Protein AF-A0AAE2W1V8-F1 (afdb_monomer_lite)

Organism: NCBI:txid1342299

Radius of gyration: 15.79 Å; chains: 1; bounding box: 47×41×28 Å

pLDDT: mean 76.23, std 15.79, range [40.38, 94.94]

Sequence (133 aa):
MYFEDDDDLIAALDGSRTATHPHELDRIADGRCDYDATFALINRYQASSAHAQIGFKAGQWFETTEEIYWYFLECLPPLHQTSIGFVMMECTMGDLYEAFFEIDGRFYCAVVTWPGPASFEASTAALVQEVRS

InterPro domains:
  IPR009862 Protein of unknown function DUF1419 [PF07215] (25-103)

Foldseek 3Di:
DDDPDPVVVVVVLVVVVPPPDQPAADEQDPDEAEDVRVCLQLDCPNCNHSCVVPNDDFRYKYWYDPVVQVVQVVPDPFPDDDPFKTWHPDASDDQWTWIWGQAPNTIMIGIFRPSDDVRVVSNVVVVNVVVVD

Secondary structure (DSSP, 8-state):
----SHHHHHHHHHHTT---SPPPPEEEEEEEE-HHHHHHHH-TT-TTSHHHHH---TTEEEEE-HHHHHHHHHHS--SEE-SSEEEEEEEEETTEEEEEEEETTEEEEEEEE-SSHHHHHHHHHHHHHHHT-

Structure (mmCIF, N/CA/C/O backbone):
data_AF-A0AAE2W1V8-F1
#
_entry.id   AF-A0AAE2W1V8-F1
#
loop_
_atom_site.group_PDB
_atom_site.id
_atom_site.type_symbol
_atom_site.label_atom_id
_atom_site.label_alt_id
_atom_site.label_comp_id
_atom_site.label_asym_id
_atom_site.label_entity_id
_atom_site.label_seq_id
_atom_site.pdbx_PDB_ins_code
_atom_site.Cartn_x
_atom_site.Cartn_y
_atom_site.Cartn_z
_atom_site.occupancy
_atom_site.B_iso_or_equiv
_atom_site.auth_seq_id
_atom_site.auth_comp_id
_atom_site.auth_asym_id
_atom_site.auth_atom_id
_atom_site.pdbx_PDB_model_num
ATOM 1 N N . MET A 1 1 ? 29.871 16.617 -13.684 1.00 47.56 1 MET A N 1
ATOM 2 C CA . MET A 1 1 ? 29.021 17.681 -13.125 1.00 47.56 1 MET A CA 1
ATOM 3 C C . MET A 1 1 ? 29.332 17.704 -11.643 1.00 47.56 1 MET A C 1
ATOM 5 O O . MET A 1 1 ? 29.080 16.703 -10.989 1.00 47.56 1 MET A O 1
ATOM 9 N N . TYR A 1 2 ? 30.056 18.724 -11.185 1.00 41.91 2 TYR A N 1
ATOM 10 C CA . TYR A 1 2 ? 30.352 18.931 -9.767 1.00 41.91 2 TYR A CA 1
ATOM 11 C C . TYR A 1 2 ? 29.272 19.879 -9.244 1.00 41.91 2 TYR A C 1
ATOM 13 O O . TYR A 1 2 ? 29.065 20.924 -9.853 1.00 41.91 2 TYR A O 1
ATOM 21 N N . PHE A 1 3 ? 28.537 19.458 -8.216 1.00 44.34 3 PHE A N 1
ATOM 22 C CA . PHE A 1 3 ? 27.567 20.301 -7.519 1.00 44.34 3 PHE A CA 1
ATOM 23 C C . PHE A 1 3 ? 28.356 21.118 -6.498 1.00 44.34 3 PHE A C 1
ATOM 25 O O . PHE A 1 3 ? 29.062 20.525 -5.681 1.00 44.34 3 PHE A O 1
ATOM 32 N N . GLU A 1 4 ? 28.345 22.443 -6.637 1.00 52.31 4 GLU A N 1
ATOM 33 C CA . GLU A 1 4 ? 29.245 23.326 -5.886 1.00 52.31 4 GLU A CA 1
ATOM 34 C C . GLU A 1 4 ? 28.660 23.818 -4.558 1.00 52.31 4 GLU A C 1
ATOM 36 O O . GLU A 1 4 ? 29.443 24.271 -3.737 1.00 52.31 4 GLU A O 1
ATOM 41 N N . ASP A 1 5 ? 27.365 23.630 -4.282 1.00 56.25 5 ASP A N 1
ATOM 42 C CA . ASP A 1 5 ? 26.769 23.911 -2.970 1.00 56.25 5 ASP A CA 1
ATOM 43 C C . ASP A 1 5 ? 25.533 23.031 -2.695 1.00 56.25 5 ASP A C 1
ATOM 45 O O . ASP A 1 5 ? 24.832 22.603 -3.618 1.00 56.25 5 ASP A O 1
ATOM 49 N N . ASP A 1 6 ? 25.255 22.769 -1.411 1.00 55.06 6 ASP A N 1
ATOM 50 C CA . ASP A 1 6 ? 24.113 21.959 -0.942 1.00 55.06 6 ASP A CA 1
ATOM 51 C C . ASP A 1 6 ? 22.760 22.492 -1.460 1.00 55.06 6 ASP A C 1
ATOM 53 O O . ASP A 1 6 ? 21.818 21.723 -1.673 1.00 55.06 6 ASP A O 1
ATOM 57 N N . ASP A 1 7 ? 22.682 23.793 -1.747 1.00 54.62 7 ASP A N 1
ATOM 58 C CA . ASP A 1 7 ? 21.500 24.457 -2.298 1.00 54.62 7 ASP A CA 1
ATOM 59 C C . ASP A 1 7 ? 21.203 24.049 -3.753 1.00 54.62 7 ASP A C 1
ATOM 61 O O . ASP A 1 7 ? 20.035 23.945 -4.129 1.00 54.62 7 ASP A O 1
ATOM 65 N N . ASP A 1 8 ? 22.222 23.727 -4.560 1.00 52.28 8 ASP A N 1
ATOM 66 C CA . ASP A 1 8 ? 22.030 23.232 -5.933 1.00 52.28 8 ASP A CA 1
ATOM 67 C C . ASP A 1 8 ? 21.509 21.788 -5.940 1.00 52.28 8 ASP A C 1
ATOM 69 O O . ASP A 1 8 ? 20.736 21.397 -6.821 1.00 52.28 8 ASP A O 1
ATOM 73 N N . LEU A 1 9 ? 21.894 20.993 -4.935 1.00 51.34 9 LEU A N 1
ATOM 74 C CA . LEU A 1 9 ? 21.366 19.645 -4.734 1.00 51.34 9 LEU A CA 1
ATOM 75 C C . LEU A 1 9 ? 19.896 19.703 -4.293 1.00 51.34 9 LEU A C 1
ATOM 77 O O . LEU A 1 9 ? 19.064 18.958 -4.813 1.00 51.34 9 LEU A O 1
ATOM 81 N N . ILE A 1 10 ? 19.563 20.626 -3.384 1.00 54.16 10 ILE A N 1
ATOM 82 C CA . ILE A 1 10 ? 18.189 20.871 -2.927 1.00 54.16 10 ILE A CA 1
ATOM 83 C C . ILE A 1 10 ? 17.328 21.406 -4.075 1.00 54.16 10 ILE A C 1
ATOM 85 O O . ILE A 1 10 ? 16.213 20.927 -4.257 1.00 54.16 10 ILE A O 1
ATOM 89 N N . ALA A 1 11 ? 17.841 22.317 -4.903 1.00 48.84 11 ALA A N 1
ATOM 90 C CA . ALA A 1 11 ? 17.128 22.832 -6.071 1.00 48.84 11 ALA A CA 1
ATOM 91 C C . ALA A 1 11 ? 16.899 21.754 -7.147 1.00 48.84 11 ALA A C 1
ATOM 93 O O . ALA A 1 11 ? 15.829 21.706 -7.760 1.00 48.84 11 ALA A O 1
ATOM 94 N N . ALA A 1 12 ? 17.864 20.851 -7.358 1.00 50.81 12 ALA A N 1
ATOM 95 C CA . ALA A 1 12 ? 17.703 19.709 -8.259 1.00 50.81 12 ALA A CA 1
ATOM 96 C C . ALA A 1 12 ? 16.672 18.691 -7.731 1.00 50.81 12 ALA A C 1
ATOM 98 O O . ALA A 1 12 ? 15.902 18.132 -8.514 1.00 50.81 12 ALA A O 1
ATOM 99 N N . LEU A 1 13 ? 16.613 18.491 -6.409 1.00 47.03 13 LEU A N 1
ATOM 100 C CA . LEU A 1 13 ? 15.594 17.671 -5.747 1.00 47.03 13 LEU A CA 1
ATOM 101 C C . LEU A 1 13 ? 14.210 18.348 -5.776 1.00 47.03 13 LEU A C 1
ATOM 103 O O . LEU A 1 13 ? 13.206 17.670 -6.004 1.00 47.03 13 LEU A O 1
ATOM 107 N N . ASP A 1 14 ? 14.147 19.676 -5.653 1.00 47.59 14 ASP A N 1
ATOM 108 C CA . ASP A 1 14 ? 12.916 20.475 -5.721 1.00 47.59 14 ASP A CA 1
ATOM 109 C C . ASP A 1 14 ? 12.323 20.554 -7.126 1.00 47.59 14 ASP A C 1
ATOM 111 O O . ASP A 1 14 ? 11.104 20.503 -7.282 1.00 47.59 14 ASP A O 1
ATOM 115 N N . GLY A 1 15 ?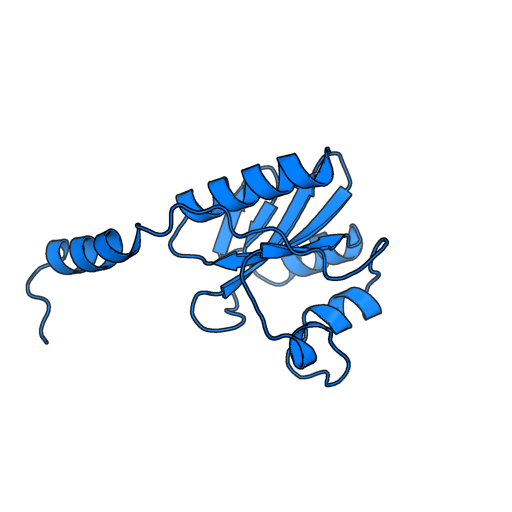 13.159 20.597 -8.165 1.00 40.38 15 GLY A N 1
ATOM 116 C CA . GLY A 1 15 ? 12.704 20.543 -9.556 1.00 40.38 15 GLY A CA 1
ATOM 117 C C . GLY A 1 15 ? 11.943 19.254 -9.897 1.00 40.38 15 GLY A C 1
ATOM 118 O O . GLY A 1 15 ? 11.079 19.266 -10.774 1.00 40.38 15 GLY A O 1
ATOM 119 N N . SER A 1 16 ? 12.195 18.163 -9.162 1.00 45.16 16 SER A N 1
ATOM 120 C CA . SER A 1 16 ? 11.461 16.896 -9.300 1.00 45.16 16 SER A CA 1
ATOM 121 C C . SER A 1 16 ? 10.094 16.884 -8.596 1.00 45.16 16 SER A C 1
ATOM 123 O O . SER A 1 16 ? 9.288 15.988 -8.838 1.00 45.16 16 SER A O 1
ATOM 125 N N . ARG A 1 17 ? 9.775 17.897 -7.768 1.00 43.44 17 ARG A N 1
ATOM 126 C CA . ARG A 1 17 ? 8.531 17.973 -6.969 1.00 43.44 17 ARG A CA 1
ATOM 127 C C . ARG A 1 17 ? 7.270 18.312 -7.772 1.00 43.44 17 ARG A C 1
ATOM 129 O O . ARG A 1 17 ? 6.199 18.469 -7.192 1.00 43.44 17 ARG A O 1
ATOM 136 N N . THR A 1 18 ? 7.354 18.409 -9.097 1.00 41.78 18 THR A N 1
ATOM 137 C CA . THR A 1 18 ? 6.194 18.679 -9.960 1.00 41.78 18 THR A CA 1
ATOM 138 C C . THR A 1 18 ? 5.674 17.410 -10.627 1.00 41.78 18 THR A C 1
ATOM 140 O O . THR A 1 18 ? 5.695 17.253 -11.841 1.00 41.78 18 THR A O 1
ATOM 143 N N . ALA A 1 19 ? 5.129 16.513 -9.809 1.00 41.91 19 ALA A N 1
ATOM 144 C CA . ALA A 1 19 ? 4.163 15.518 -10.263 1.00 41.91 19 ALA A CA 1
ATOM 145 C C . ALA A 1 19 ? 2.939 15.548 -9.335 1.00 41.91 19 ALA A C 1
ATOM 147 O O . ALA A 1 19 ? 2.599 14.581 -8.667 1.00 41.91 19 ALA A O 1
ATOM 148 N N . THR A 1 20 ? 2.273 16.704 -9.262 1.00 41.22 20 THR A N 1
ATOM 149 C CA . THR A 1 20 ? 0.947 16.848 -8.643 1.00 41.22 20 THR A CA 1
ATOM 150 C C . THR A 1 20 ? -0.129 16.311 -9.580 1.00 41.22 20 THR A C 1
ATOM 152 O O . THR A 1 20 ? -0.923 17.064 -10.139 1.00 41.22 20 THR A O 1
ATOM 155 N N . HIS A 1 21 ? -0.157 14.997 -9.747 1.00 43.12 21 HIS A N 1
ATOM 156 C CA . HIS A 1 21 ? -1.368 14.281 -10.112 1.00 43.12 21 HIS A CA 1
ATOM 157 C C . HIS A 1 21 ? -1.496 13.124 -9.121 1.00 43.12 21 HIS A C 1
ATOM 159 O O . HIS A 1 21 ? -0.530 12.375 -8.978 1.00 43.12 21 HIS A O 1
ATOM 165 N N . PRO A 1 22 ? -2.632 12.968 -8.413 1.00 48.81 22 PRO A N 1
ATOM 166 C CA . PRO A 1 22 ? -2.908 11.697 -7.763 1.00 48.81 22 PRO A CA 1
ATOM 167 C C . PRO A 1 22 ? -2.806 10.645 -8.864 1.00 48.81 22 PRO A C 1
ATOM 169 O O . PRO A 1 22 ? -3.485 10.770 -9.887 1.00 48.81 22 PRO A O 1
ATOM 172 N N . HIS A 1 23 ? -1.897 9.684 -8.713 1.00 56.94 23 HIS A N 1
ATOM 173 C CA . HIS A 1 23 ? -1.873 8.544 -9.616 1.00 56.94 23 HIS A CA 1
ATOM 174 C C . HIS A 1 23 ? -3.275 7.928 -9.589 1.00 56.94 23 HIS A C 1
ATOM 176 O O . HIS A 1 23 ? -3.832 7.728 -8.509 1.00 56.94 23 HIS A O 1
ATOM 182 N N . GLU A 1 24 ? -3.867 7.721 -10.768 1.00 78.69 24 GLU A N 1
ATOM 183 C CA . GLU A 1 24 ? -5.121 6.981 -10.886 1.00 78.69 24 GLU A CA 1
ATOM 184 C C . GLU A 1 24 ? -4.934 5.650 -10.155 1.00 78.69 24 GLU A C 1
ATOM 186 O O . GLU A 1 24 ? -3.981 4.917 -10.434 1.00 78.69 24 GLU A O 1
ATOM 191 N N . LEU A 1 25 ? -5.765 5.407 -9.141 1.00 85.69 25 LEU A N 1
ATOM 192 C CA . LEU A 1 25 ? -5.653 4.204 -8.333 1.00 85.69 25 LEU A CA 1
ATOM 193 C C . LEU A 1 25 ? -6.157 3.021 -9.152 1.00 85.69 25 LEU A C 1
ATOM 195 O O . LEU A 1 25 ? -7.271 3.036 -9.669 1.00 85.69 25 LEU A O 1
ATOM 199 N N . ASP A 1 26 ? -5.323 1.995 -9.252 1.00 87.81 26 ASP A N 1
ATOM 200 C CA . ASP A 1 26 ? -5.577 0.800 -10.045 1.00 87.81 26 ASP A CA 1
ATOM 201 C C . ASP A 1 26 ? -5.667 -0.399 -9.103 1.00 87.81 26 ASP A C 1
ATOM 203 O O . ASP A 1 26 ? -4.669 -0.852 -8.534 1.00 87.81 26 ASP A O 1
ATOM 207 N N . ARG A 1 27 ? -6.884 -0.895 -8.874 1.00 89.44 27 ARG A N 1
ATOM 208 C CA . ARG A 1 27 ? -7.078 -2.075 -8.035 1.00 89.44 27 ARG A CA 1
ATOM 209 C C . ARG A 1 27 ? -6.665 -3.319 -8.816 1.00 89.44 27 ARG A C 1
ATOM 211 O O . ARG A 1 27 ? -7.327 -3.695 -9.778 1.00 89.44 27 ARG A O 1
ATOM 218 N N . ILE A 1 28 ? -5.631 -4.013 -8.347 1.00 87.75 28 ILE A N 1
ATOM 219 C CA . ILE A 1 28 ? -5.046 -5.153 -9.076 1.00 87.75 28 ILE A CA 1
ATOM 220 C C . ILE A 1 28 ? -5.544 -6.529 -8.609 1.00 87.75 28 ILE A C 1
ATOM 222 O O . ILE A 1 28 ? -5.239 -7.536 -9.247 1.00 87.75 28 ILE A O 1
ATOM 226 N N . ALA A 1 29 ? -6.292 -6.593 -7.501 1.00 88.31 29 ALA A N 1
ATOM 227 C CA . ALA A 1 29 ? -6.874 -7.833 -6.988 1.00 88.31 29 ALA A CA 1
ATOM 228 C C . ALA A 1 29 ? -8.211 -7.605 -6.265 1.00 88.31 29 ALA A C 1
ATOM 230 O O . ALA A 1 29 ? -8.357 -6.686 -5.449 1.00 88.31 29 ALA A O 1
ATOM 231 N N . ASP A 1 30 ? -9.180 -8.479 -6.542 1.00 88.81 30 ASP A N 1
ATOM 232 C CA . ASP A 1 30 ? -10.482 -8.510 -5.875 1.00 88.81 30 ASP A CA 1
ATOM 233 C C . ASP A 1 30 ? -10.444 -9.315 -4.570 1.00 88.81 30 ASP A C 1
ATOM 235 O O . ASP A 1 30 ? -9.721 -10.301 -4.435 1.00 88.81 30 ASP A O 1
ATOM 239 N N . GLY A 1 31 ? -11.286 -8.921 -3.613 1.00 90.81 31 GLY A N 1
ATOM 240 C CA . GLY A 1 31 ? -11.340 -9.541 -2.288 1.00 90.81 31 GLY A CA 1
ATOM 241 C C . GLY A 1 31 ? -10.145 -9.186 -1.398 1.00 90.81 31 GLY A C 1
ATOM 242 O O . GLY A 1 31 ? -9.428 -8.220 -1.661 1.00 90.81 31 GLY A O 1
ATOM 243 N N . ARG A 1 32 ? -9.981 -9.959 -0.317 1.00 93.44 32 ARG A N 1
ATOM 244 C CA . ARG A 1 32 ? -8.880 -9.837 0.647 1.00 93.44 32 ARG A CA 1
ATOM 245 C C . ARG A 1 32 ? -7.823 -10.896 0.344 1.00 93.44 32 ARG A C 1
ATOM 247 O O . ARG A 1 32 ? -8.135 -12.084 0.389 1.00 93.44 32 ARG A O 1
ATOM 254 N N . CYS A 1 33 ? -6.600 -10.462 0.060 1.00 91.50 33 CYS A N 1
ATOM 255 C CA . CYS A 1 33 ? -5.475 -11.341 -0.245 1.00 91.50 33 CYS A CA 1
ATOM 256 C C . CYS A 1 33 ? -4.877 -11.910 1.044 1.00 91.50 33 CYS A C 1
ATOM 258 O O . CYS A 1 33 ? -4.523 -11.154 1.944 1.00 91.50 33 CYS A O 1
ATOM 260 N N . ASP A 1 34 ? -4.758 -13.234 1.122 1.00 91.12 34 ASP A N 1
ATOM 261 C CA . ASP A 1 34 ? -4.068 -13.938 2.206 1.00 91.12 34 ASP A CA 1
ATOM 262 C C . ASP A 1 34 ? -2.539 -13.899 2.029 1.00 91.12 34 ASP A C 1
ATOM 264 O O . ASP A 1 34 ? -2.015 -13.137 1.213 1.00 91.12 34 ASP A O 1
ATOM 268 N N . TYR A 1 35 ? -1.809 -14.695 2.813 1.00 90.00 35 TYR A N 1
ATOM 269 C CA . TYR A 1 35 ? -0.348 -14.738 2.767 1.00 90.00 35 TYR A CA 1
ATOM 270 C C . TYR A 1 35 ? 0.178 -15.090 1.371 1.00 90.00 35 TYR A C 1
ATOM 272 O O . TYR A 1 35 ? 0.946 -14.323 0.788 1.00 90.00 35 TYR A O 1
ATOM 280 N N . ASP A 1 36 ? -0.273 -16.212 0.809 1.00 88.56 36 ASP A N 1
ATOM 281 C CA . ASP A 1 36 ? 0.211 -16.699 -0.482 1.00 88.56 36 ASP A CA 1
ATOM 282 C C . ASP A 1 36 ? -0.173 -15.738 -1.612 1.00 88.56 36 ASP A C 1
ATOM 284 O O . ASP A 1 36 ? 0.658 -15.442 -2.472 1.00 88.56 36 ASP A O 1
ATOM 288 N N . ALA A 1 37 ? -1.396 -15.197 -1.593 1.00 87.38 37 ALA A N 1
ATOM 289 C CA . ALA A 1 37 ? -1.844 -14.216 -2.577 1.00 87.38 37 ALA A CA 1
ATOM 290 C C . ALA A 1 37 ? -1.072 -12.893 -2.470 1.00 87.38 37 ALA A C 1
ATOM 292 O O . ALA A 1 37 ? -0.664 -12.341 -3.491 1.00 87.38 37 ALA A O 1
ATOM 293 N N . THR A 1 38 ? -0.822 -12.400 -1.253 1.00 88.50 38 THR A N 1
ATOM 294 C CA . THR A 1 38 ? -0.049 -11.170 -1.034 1.00 88.50 38 THR A CA 1
ATOM 295 C C . THR A 1 38 ? 1.374 -11.346 -1.552 1.00 88.50 38 THR A C 1
ATOM 297 O O . THR A 1 38 ? 1.806 -10.556 -2.388 1.00 88.50 38 THR A O 1
ATOM 300 N N . PHE A 1 39 ? 2.079 -12.408 -1.141 1.00 85.94 39 PHE A N 1
ATOM 301 C CA . PHE A 1 39 ? 3.433 -12.696 -1.626 1.00 85.94 39 PHE A CA 1
ATOM 302 C C . PHE A 1 39 ? 3.471 -12.913 -3.138 1.00 85.94 39 PHE A C 1
ATOM 304 O O . PHE A 1 39 ? 4.410 -12.465 -3.796 1.00 85.94 39 PHE A O 1
ATOM 311 N N . ALA A 1 40 ? 2.441 -13.546 -3.701 1.00 83.56 40 ALA A N 1
ATOM 312 C CA . ALA A 1 40 ? 2.312 -13.679 -5.139 1.00 83.56 40 ALA A CA 1
ATOM 313 C C . ALA A 1 40 ? 2.144 -12.333 -5.838 1.00 83.56 40 ALA A C 1
ATOM 315 O O . ALA A 1 40 ? 2.600 -12.233 -6.961 1.00 83.56 40 ALA A O 1
ATOM 316 N N . LEU A 1 41 ? 1.531 -11.313 -5.236 1.00 82.62 41 LEU A N 1
ATOM 317 C CA . LEU A 1 41 ? 1.381 -9.992 -5.853 1.00 82.62 41 LEU A CA 1
ATOM 318 C C . LEU A 1 41 ? 2.667 -9.160 -5.748 1.00 82.62 41 LEU A C 1
ATOM 320 O O . LEU A 1 41 ? 3.111 -8.613 -6.753 1.00 82.62 41 LEU A O 1
ATOM 324 N N . ILE A 1 42 ? 3.301 -9.115 -4.577 1.00 81.00 42 ILE A N 1
ATOM 325 C CA . ILE A 1 42 ? 4.474 -8.260 -4.308 1.00 81.00 42 ILE A CA 1
ATOM 326 C C . ILE A 1 42 ? 5.794 -8.812 -4.874 1.00 81.00 42 ILE A C 1
ATOM 328 O O . ILE A 1 42 ? 6.715 -8.067 -5.210 1.00 81.00 42 ILE A O 1
ATOM 332 N N . ASN A 1 43 ? 5.921 -10.134 -5.048 1.00 76.69 43 ASN A N 1
ATOM 333 C CA . ASN A 1 43 ? 7.175 -10.724 -5.515 1.00 76.69 43 ASN A CA 1
ATOM 334 C C . ASN A 1 43 ? 7.399 -10.532 -7.024 1.00 76.69 43 ASN A C 1
ATOM 336 O O . ASN A 1 43 ? 6.744 -11.139 -7.875 1.00 76.69 43 ASN A O 1
ATOM 340 N N . ARG A 1 44 ? 8.463 -9.793 -7.361 1.00 63.78 44 ARG A N 1
ATOM 341 C CA . ARG A 1 44 ? 8.899 -9.509 -8.743 1.00 63.78 44 ARG A CA 1
ATOM 342 C C . ARG A 1 44 ? 9.363 -10.722 -9.563 1.00 63.78 44 ARG A C 1
ATOM 344 O O . ARG A 1 44 ? 9.448 -10.637 -10.783 1.00 63.78 44 ARG A O 1
ATOM 351 N N . TYR A 1 45 ? 9.718 -11.831 -8.911 1.00 62.00 45 TYR A N 1
ATOM 352 C CA . TYR A 1 45 ? 10.274 -13.023 -9.574 1.00 62.00 45 TYR A CA 1
ATOM 353 C C . TYR A 1 45 ? 9.271 -14.158 -9.755 1.00 62.00 45 TYR A C 1
ATOM 355 O O . TYR A 1 45 ? 9.602 -15.186 -10.351 1.00 62.00 45 TYR A O 1
ATOM 363 N N . GLN A 1 46 ? 8.046 -13.990 -9.264 1.00 62.06 46 GLN A N 1
ATOM 364 C CA . GLN A 1 46 ? 6.993 -14.956 -9.510 1.00 62.06 46 GLN A CA 1
ATOM 365 C C . GLN A 1 46 ? 6.362 -14.632 -10.862 1.00 62.06 46 GLN A C 1
ATOM 367 O O . GLN A 1 46 ? 5.640 -13.656 -10.997 1.00 62.06 46 GLN A O 1
ATOM 372 N N . ALA A 1 47 ? 6.624 -15.456 -11.880 1.00 60.12 47 ALA A N 1
ATOM 373 C CA . ALA A 1 47 ? 6.083 -15.251 -13.231 1.00 60.12 47 ALA A CA 1
ATOM 374 C C . ALA A 1 47 ? 4.538 -15.208 -13.280 1.00 60.12 47 ALA A C 1
ATOM 376 O O . ALA A 1 47 ? 3.955 -14.748 -14.258 1.00 60.12 47 ALA A O 1
ATOM 377 N N . SER A 1 48 ? 3.882 -15.707 -12.230 1.00 61.75 48 SER A N 1
ATOM 378 C CA . SER A 1 48 ? 2.433 -15.687 -12.044 1.00 61.75 48 SER A CA 1
ATOM 379 C C . SER A 1 48 ? 1.906 -14.441 -11.320 1.00 61.75 48 SER A C 1
ATOM 381 O O . SER A 1 48 ? 0.698 -14.365 -11.115 1.00 61.75 48 SER A O 1
ATOM 383 N N . SER A 1 49 ? 2.760 -13.501 -10.896 1.00 66.25 49 SER A N 1
ATOM 384 C CA . SER A 1 49 ? 2.310 -12.286 -10.212 1.00 66.25 49 SER A CA 1
ATOM 385 C C . SER A 1 49 ? 1.642 -11.318 -11.180 1.00 66.25 49 SER A C 1
ATOM 387 O O . SER A 1 49 ? 2.065 -11.188 -12.333 1.00 66.25 49 SER A O 1
ATOM 389 N N . ALA A 1 50 ? 0.619 -10.596 -10.711 1.00 64.44 50 ALA A N 1
ATOM 390 C CA . ALA A 1 50 ? 0.025 -9.509 -11.487 1.00 64.44 50 ALA A CA 1
ATOM 391 C C . ALA A 1 50 ? 1.113 -8.501 -11.900 1.00 64.44 50 ALA A C 1
ATOM 393 O O . ALA A 1 50 ? 1.212 -8.148 -13.073 1.00 64.44 50 ALA A O 1
ATOM 394 N N . HIS A 1 51 ? 2.016 -8.151 -10.976 1.00 68.56 51 HIS A N 1
ATOM 395 C CA . HIS A 1 51 ? 3.142 -7.251 -11.225 1.00 68.56 51 HIS A CA 1
ATOM 396 C C . HIS A 1 51 ? 4.157 -7.767 -12.260 1.00 68.56 51 HIS A C 1
ATOM 398 O O . HIS A 1 51 ? 4.709 -6.959 -13.005 1.00 68.56 51 HIS A O 1
ATOM 404 N N . ALA A 1 52 ? 4.377 -9.081 -12.389 1.00 66.25 52 ALA A N 1
ATOM 405 C CA . ALA A 1 52 ? 5.224 -9.635 -13.449 1.00 66.25 52 ALA A CA 1
ATOM 406 C C . ALA A 1 52 ? 4.608 -9.458 -14.847 1.00 66.25 52 ALA A C 1
ATOM 408 O O . ALA A 1 52 ? 5.343 -9.372 -15.830 1.00 66.25 52 ALA A O 1
ATOM 409 N N . GLN A 1 53 ? 3.275 -9.390 -14.950 1.00 67.88 53 GLN A N 1
ATOM 410 C CA . GLN A 1 53 ? 2.563 -9.231 -16.223 1.00 67.88 53 GLN A CA 1
ATOM 411 C C . GLN A 1 53 ? 2.339 -7.763 -16.605 1.00 67.88 53 GLN A C 1
ATOM 413 O O . GLN A 1 53 ? 2.471 -7.412 -17.778 1.00 67.88 53 GLN A O 1
ATOM 418 N N . ILE A 1 54 ? 1.998 -6.910 -15.635 1.00 69.12 54 ILE A N 1
ATOM 419 C CA . ILE A 1 54 ? 1.586 -5.513 -15.878 1.00 69.12 54 ILE A CA 1
ATOM 420 C C . ILE A 1 54 ? 2.683 -4.481 -15.560 1.00 69.12 54 ILE A C 1
ATOM 422 O O . ILE A 1 54 ? 2.568 -3.319 -15.967 1.00 69.12 54 ILE A O 1
ATOM 426 N N . GLY A 1 55 ? 3.753 -4.908 -14.880 1.00 71.56 55 GLY A N 1
ATOM 427 C CA . GLY A 1 55 ? 4.803 -4.050 -14.334 1.00 71.56 55 GLY A CA 1
ATOM 428 C C . GLY A 1 55 ? 4.359 -3.296 -13.076 1.00 71.56 55 GLY A C 1
ATOM 429 O O . GLY A 1 55 ? 3.170 -3.055 -12.877 1.00 71.56 55 GLY A O 1
ATOM 430 N N . PHE A 1 56 ? 5.326 -2.898 -12.245 1.00 74.06 56 PHE A N 1
ATOM 431 C CA . PHE A 1 56 ? 5.074 -2.021 -11.099 1.00 74.06 56 PHE A CA 1
ATOM 432 C C . PHE A 1 56 ? 4.785 -0.598 -11.572 1.00 74.06 56 PHE A C 1
ATOM 434 O O . PHE A 1 56 ? 5.579 -0.007 -12.311 1.00 74.06 56 PHE A O 1
ATOM 441 N N . LYS A 1 57 ? 3.655 -0.046 -11.133 1.00 77.00 57 LYS A N 1
ATOM 442 C CA . LYS A 1 57 ? 3.252 1.339 -11.386 1.00 77.00 57 LYS A CA 1
ATOM 443 C C . LYS A 1 57 ? 2.683 1.946 -10.114 1.00 77.00 57 LYS A C 1
ATOM 445 O O . LYS A 1 57 ? 1.943 1.294 -9.383 1.00 77.00 57 LYS A O 1
ATOM 450 N N . ALA A 1 58 ? 3.006 3.212 -9.876 1.00 79.00 58 ALA A N 1
ATOM 451 C CA . ALA A 1 58 ? 2.418 3.958 -8.775 1.00 79.00 58 ALA A CA 1
ATOM 452 C C . ALA A 1 58 ? 0.888 4.001 -8.902 1.00 79.00 58 ALA A C 1
ATOM 454 O O . ALA A 1 58 ? 0.363 4.202 -9.998 1.00 79.00 58 ALA A O 1
ATOM 455 N N . GLY A 1 59 ? 0.199 3.810 -7.778 1.00 82.12 59 GLY A N 1
ATOM 456 C CA . GLY A 1 59 ? -1.264 3.770 -7.709 1.00 82.12 59 GLY A CA 1
ATOM 457 C C . GLY A 1 59 ? -1.869 2.363 -7.733 1.00 82.12 59 GLY A C 1
ATOM 458 O O . GLY A 1 59 ? -3.058 2.220 -7.456 1.00 82.12 59 GLY A O 1
ATOM 459 N N . GLN A 1 60 ? -1.078 1.319 -7.993 1.00 86.88 60 GLN A N 1
ATOM 460 C CA . GLN A 1 60 ? -1.549 -0.064 -7.887 1.00 86.88 60 GLN A CA 1
ATOM 461 C C . GLN A 1 60 ? -1.797 -0.455 -6.429 1.00 86.88 60 GLN A C 1
ATOM 463 O O . GLN A 1 60 ? -0.925 -0.228 -5.586 1.00 86.88 60 GLN A O 1
ATOM 468 N N . TRP A 1 61 ? -2.956 -1.051 -6.129 1.00 90.62 61 TRP A N 1
ATOM 469 C CA . TRP A 1 61 ? -3.327 -1.414 -4.757 1.00 90.62 61 TRP A CA 1
ATOM 470 C C . TRP A 1 61 ? -4.195 -2.678 -4.637 1.00 90.62 61 TRP A C 1
ATOM 472 O O . TRP A 1 61 ? -4.878 -3.090 -5.579 1.00 90.62 61 TRP A O 1
ATOM 482 N N . PHE A 1 62 ? -4.180 -3.287 -3.445 1.00 92.38 62 PHE A N 1
ATOM 483 C CA . PHE A 1 62 ? -5.058 -4.398 -3.054 1.00 92.38 62 PHE A CA 1
ATOM 484 C C . PHE A 1 62 ? -5.285 -4.455 -1.527 1.00 92.38 62 PHE A C 1
ATOM 486 O O . PHE A 1 62 ? -4.514 -3.892 -0.748 1.00 92.38 62 PHE A O 1
ATOM 493 N N . GLU A 1 63 ? -6.353 -5.132 -1.086 1.00 94.94 63 GLU A N 1
ATOM 494 C CA . GLU A 1 63 ? -6.611 -5.416 0.340 1.00 94.94 63 GLU A CA 1
ATOM 495 C C . GLU A 1 63 ? -5.859 -6.683 0.776 1.00 94.94 63 GLU A C 1
ATOM 497 O O . GLU A 1 63 ? -5.876 -7.693 0.069 1.00 94.94 63 GLU A O 1
ATOM 502 N N . THR A 1 64 ? -5.254 -6.653 1.964 1.00 94.56 64 THR A N 1
ATOM 503 C CA . THR A 1 64 ? -4.536 -7.783 2.578 1.00 94.56 64 THR A CA 1
ATOM 504 C C . THR A 1 64 ? -5.051 -8.067 3.998 1.00 94.56 64 THR A C 1
ATOM 506 O O . THR A 1 64 ? -6.072 -7.518 4.428 1.00 94.56 64 THR A O 1
ATOM 509 N N . THR A 1 65 ? -4.402 -8.976 4.721 1.00 94.75 65 THR A N 1
ATOM 510 C CA . THR A 1 65 ? -4.756 -9.340 6.095 1.00 94.75 65 THR A CA 1
ATOM 511 C C . THR A 1 65 ? -3.928 -8.589 7.139 1.00 94.75 65 THR A C 1
ATOM 513 O O . THR A 1 65 ? -2.873 -8.024 6.847 1.00 94.75 65 THR A O 1
ATOM 516 N N . GLU A 1 66 ? -4.415 -8.601 8.381 1.00 93.94 66 GLU A N 1
ATOM 517 C CA . GLU A 1 66 ? -3.709 -8.039 9.537 1.00 93.94 66 GLU A CA 1
ATOM 518 C C . GLU A 1 66 ? -2.349 -8.717 9.747 1.00 93.94 66 GLU A C 1
ATOM 520 O O . GLU A 1 66 ? -1.343 -8.060 10.004 1.00 93.94 66 GLU A O 1
ATOM 525 N N . GLU A 1 67 ? -2.302 -10.040 9.591 1.00 92.81 67 GLU A N 1
ATOM 526 C CA . GLU A 1 67 ? -1.091 -10.831 9.793 1.00 92.81 67 GLU A CA 1
ATOM 527 C C . GLU A 1 67 ? 0.033 -10.400 8.843 1.00 92.81 67 GLU A C 1
ATOM 529 O O . GLU A 1 67 ? 1.192 -10.342 9.249 1.00 92.81 67 GLU A O 1
ATOM 534 N N . ILE A 1 68 ? -0.301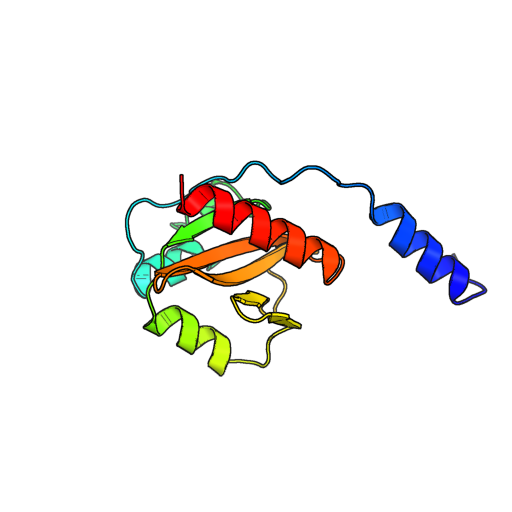 -10.052 7.597 1.00 91.62 68 ILE A N 1
ATOM 535 C CA . ILE A 1 68 ? 0.665 -9.548 6.615 1.00 91.62 68 ILE A CA 1
ATOM 536 C C . ILE A 1 68 ? 1.144 -8.137 6.958 1.00 91.62 68 ILE A C 1
ATOM 538 O O . ILE A 1 68 ? 2.339 -7.859 6.846 1.00 91.62 68 ILE A O 1
ATOM 542 N N . TYR A 1 69 ? 0.240 -7.258 7.398 1.00 90.81 69 TYR A N 1
ATOM 543 C CA . TYR A 1 69 ? 0.596 -5.902 7.815 1.00 90.81 69 TYR A CA 1
ATOM 544 C C . TYR A 1 69 ? 1.666 -5.926 8.917 1.00 90.81 69 TYR A C 1
ATOM 546 O O . TYR A 1 69 ? 2.718 -5.296 8.781 1.00 90.81 69 TYR A O 1
ATOM 554 N N . TRP A 1 70 ? 1.434 -6.709 9.976 1.00 90.31 70 TRP A N 1
ATOM 555 C CA . TRP A 1 70 ? 2.386 -6.838 11.080 1.00 90.31 70 TRP A CA 1
ATOM 556 C C . TRP A 1 70 ? 3.660 -7.569 10.672 1.00 90.31 70 TRP A C 1
ATOM 558 O O . TRP A 1 70 ? 4.742 -7.131 11.055 1.00 90.31 70 TRP A O 1
ATOM 568 N N . TYR A 1 71 ? 3.560 -8.611 9.839 1.00 89.69 71 TYR A N 1
ATOM 569 C CA . TYR A 1 71 ? 4.734 -9.307 9.312 1.00 89.69 71 TYR A CA 1
ATOM 570 C C . TYR A 1 71 ? 5.736 -8.324 8.689 1.00 89.69 71 TYR A C 1
ATOM 572 O O . TYR A 1 71 ? 6.922 -8.365 9.018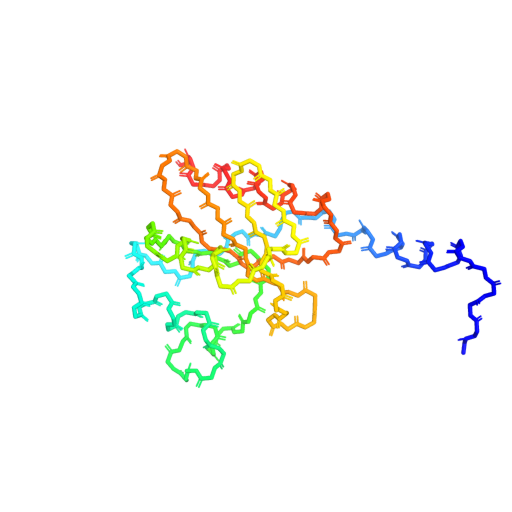 1.00 89.69 71 TYR A O 1
ATOM 580 N N . PHE A 1 72 ? 5.276 -7.406 7.831 1.00 86.94 72 PHE A N 1
ATOM 581 C CA . PHE A 1 72 ? 6.170 -6.450 7.173 1.00 86.94 72 PHE A CA 1
ATOM 582 C C . PHE A 1 72 ? 6.652 -5.329 8.090 1.00 86.94 72 PHE A C 1
ATOM 584 O O . PHE A 1 72 ? 7.820 -4.947 7.997 1.00 86.94 72 PHE A O 1
ATOM 591 N N . LEU A 1 73 ? 5.803 -4.843 8.998 1.00 85.31 73 LEU A N 1
ATOM 592 C CA . LEU A 1 73 ? 6.201 -3.821 9.966 1.00 85.31 73 LEU A CA 1
ATOM 593 C C . LEU A 1 73 ? 7.277 -4.331 10.940 1.00 85.31 73 LEU A C 1
ATOM 595 O O . LEU A 1 73 ? 8.138 -3.567 11.372 1.00 85.31 73 LEU A O 1
ATOM 599 N N . GLU A 1 74 ? 7.244 -5.622 11.277 1.00 86.50 74 GLU A N 1
ATOM 600 C CA . GLU A 1 74 ? 8.187 -6.248 12.208 1.00 86.50 74 GLU A CA 1
ATOM 601 C C . GLU A 1 74 ? 9.478 -6.750 11.540 1.00 86.50 74 GLU A C 1
ATOM 603 O O . GLU A 1 74 ? 10.476 -6.972 12.228 1.00 86.50 74 GLU A O 1
ATOM 608 N N . CYS A 1 75 ? 9.500 -6.913 10.211 1.00 81.12 75 CYS A N 1
ATOM 609 C CA . CYS A 1 75 ? 10.678 -7.413 9.494 1.00 81.12 75 CYS A CA 1
ATOM 610 C C . CYS A 1 75 ? 11.852 -6.421 9.506 1.00 81.12 75 CYS A C 1
ATOM 612 O O . CYS A 1 75 ? 12.997 -6.824 9.718 1.00 81.12 75 CYS A O 1
ATOM 614 N N . LEU A 1 76 ? 11.587 -5.136 9.256 1.00 71.81 76 LEU A N 1
ATOM 615 C CA . LEU A 1 76 ? 12.587 -4.066 9.212 1.00 71.81 76 LEU A CA 1
ATOM 616 C C . LEU A 1 76 ? 11.943 -2.729 9.616 1.00 71.81 76 LEU A C 1
ATOM 618 O O . LEU A 1 76 ? 10.764 -2.528 9.328 1.00 71.81 76 LEU A O 1
ATOM 622 N N . PRO A 1 77 ? 12.699 -1.785 10.219 1.00 76.94 77 PRO A N 1
ATOM 623 C CA . PRO A 1 77 ? 12.192 -0.437 10.468 1.00 76.94 77 PRO A CA 1
ATOM 624 C C . PRO A 1 77 ? 11.654 0.183 9.172 1.00 76.94 77 PRO A C 1
ATOM 626 O O . PRO A 1 77 ? 12.316 0.051 8.146 1.00 76.94 77 PRO A O 1
ATOM 629 N N . PRO A 1 78 ? 10.496 0.857 9.177 1.00 83.81 78 PRO A N 1
ATOM 630 C CA . PRO A 1 78 ? 9.976 1.485 7.971 1.00 83.81 78 PRO A CA 1
ATOM 631 C C . PRO A 1 78 ? 10.828 2.692 7.566 1.00 83.81 78 PRO A C 1
ATOM 633 O O . PRO A 1 78 ? 11.404 3.380 8.411 1.00 83.81 78 PRO A O 1
ATOM 636 N N . LEU A 1 79 ? 10.861 2.989 6.265 1.00 81.62 79 LEU A N 1
ATOM 637 C CA . LEU A 1 79 ? 11.508 4.193 5.734 1.00 81.62 79 LEU A CA 1
ATOM 638 C C . LEU A 1 79 ? 10.829 5.461 6.272 1.00 81.62 79 LEU A C 1
ATOM 640 O O . LEU A 1 79 ? 11.477 6.470 6.552 1.00 81.62 79 LEU A O 1
ATOM 644 N N . HIS A 1 80 ? 9.508 5.388 6.423 1.00 81.25 80 HIS A N 1
ATOM 645 C CA . HIS A 1 80 ? 8.675 6.403 7.044 1.00 81.25 80 HIS A CA 1
ATOM 646 C C . HIS A 1 80 ? 7.373 5.780 7.543 1.00 81.25 80 HIS A C 1
ATOM 648 O O . HIS A 1 80 ? 6.873 4.819 6.958 1.00 81.25 80 HIS A O 1
ATOM 654 N N . GLN A 1 81 ? 6.806 6.350 8.603 1.00 85.19 81 GLN A N 1
ATOM 655 C CA . GLN A 1 81 ? 5.574 5.876 9.215 1.00 85.19 81 GLN A CA 1
ATOM 656 C C . GLN A 1 81 ? 4.710 7.058 9.650 1.00 85.19 81 GLN A C 1
ATOM 658 O O . GLN A 1 81 ? 5.198 8.036 10.216 1.00 85.19 81 GLN A O 1
ATOM 663 N N . THR A 1 82 ? 3.413 6.928 9.404 1.00 83.19 82 THR A N 1
ATOM 664 C CA . THR A 1 82 ? 2.359 7.832 9.871 1.00 83.19 82 THR A CA 1
ATOM 665 C C . THR A 1 82 ? 1.465 7.102 10.877 1.00 83.19 82 THR A C 1
ATOM 667 O O . THR A 1 82 ? 1.709 5.947 11.225 1.00 83.19 82 THR A O 1
ATOM 670 N N . SER A 1 83 ? 0.394 7.750 11.341 1.00 80.69 83 SER A N 1
ATOM 671 C CA . SER A 1 83 ? -0.588 7.114 12.226 1.00 80.69 83 SER A CA 1
ATOM 672 C C . SER A 1 83 ? -1.411 6.004 11.564 1.00 80.69 83 SER A C 1
ATOM 674 O O . SER A 1 83 ? -2.094 5.286 12.282 1.00 80.69 83 SER A O 1
ATOM 676 N N . ILE A 1 84 ? -1.400 5.896 10.230 1.00 81.06 84 ILE A N 1
ATOM 677 C CA . ILE A 1 84 ? -2.282 4.986 9.475 1.00 81.06 84 ILE A CA 1
ATOM 678 C C . ILE A 1 84 ? -1.551 4.136 8.436 1.00 81.06 84 ILE A C 1
ATOM 680 O O . ILE A 1 84 ? -2.191 3.417 7.681 1.00 81.06 84 ILE A O 1
ATOM 684 N N . GLY A 1 85 ? -0.225 4.213 8.355 1.00 85.50 85 GLY A N 1
ATOM 685 C CA . GLY A 1 85 ? 0.524 3.408 7.400 1.00 85.50 85 GLY A CA 1
ATOM 686 C C . GLY A 1 85 ? 2.016 3.684 7.400 1.00 85.50 85 GLY A C 1
ATOM 687 O O . GLY A 1 85 ? 2.485 4.663 7.988 1.00 85.50 85 GLY A O 1
ATOM 688 N N . PHE A 1 86 ? 2.759 2.816 6.726 1.00 87.44 86 PHE A N 1
ATOM 689 C CA . PHE A 1 86 ? 4.213 2.850 6.654 1.00 87.44 86 PHE A CA 1
ATOM 690 C C . PHE A 1 86 ? 4.723 2.480 5.259 1.00 87.44 86 PHE A C 1
ATOM 692 O O . PHE A 1 86 ? 4.063 1.763 4.511 1.00 87.44 86 PHE A O 1
ATOM 699 N N . VAL A 1 87 ? 5.919 2.963 4.924 1.00 82.94 87 VAL A N 1
ATOM 700 C CA . VAL A 1 87 ? 6.634 2.631 3.682 1.00 82.94 87 VAL A CA 1
ATOM 701 C C . VAL A 1 87 ? 7.767 1.665 3.996 1.00 82.94 87 VAL A C 1
ATOM 703 O O . VAL A 1 87 ? 8.548 1.908 4.922 1.00 82.94 87 VAL A O 1
ATOM 706 N N . MET A 1 88 ? 7.876 0.579 3.232 1.00 79.06 88 MET A N 1
ATOM 707 C CA . MET A 1 88 ? 8.972 -0.379 3.384 1.00 79.06 88 MET A CA 1
ATOM 708 C C . MET A 1 88 ? 10.330 0.227 2.996 1.00 79.06 88 MET A C 1
ATOM 710 O O . MET A 1 88 ? 10.410 1.141 2.182 1.00 79.06 88 MET A O 1
ATOM 714 N N . MET A 1 89 ? 11.422 -0.284 3.578 1.00 64.44 89 MET A N 1
ATOM 715 C CA . MET A 1 89 ? 12.781 0.209 3.291 1.00 64.44 89 MET A CA 1
ATOM 716 C C . MET A 1 89 ? 13.390 -0.293 1.977 1.00 64.44 89 MET A C 1
ATOM 718 O O . MET A 1 89 ? 14.301 0.357 1.463 1.00 64.44 89 MET A O 1
ATOM 722 N N . GLU A 1 90 ? 12.945 -1.428 1.432 1.00 61.34 90 GLU A N 1
ATOM 723 C CA . GLU A 1 90 ? 13.501 -1.955 0.180 1.00 61.34 90 GLU A CA 1
ATOM 724 C C . GLU A 1 90 ? 12.771 -1.364 -1.034 1.00 61.34 90 GLU A C 1
ATOM 726 O O . GLU A 1 90 ? 11.547 -1.428 -1.127 1.00 61.34 90 GLU A O 1
ATOM 731 N N . CYS A 1 91 ? 13.534 -0.779 -1.965 1.00 55.38 91 CYS A N 1
ATOM 732 C CA . CYS A 1 91 ? 13.011 -0.265 -3.229 1.00 55.38 91 CYS A CA 1
ATOM 733 C C . CYS A 1 91 ? 12.541 -1.415 -4.121 1.00 55.38 91 CYS A C 1
ATOM 735 O O . CYS A 1 91 ? 13.316 -2.318 -4.451 1.00 55.38 91 CYS A O 1
ATOM 737 N N . THR A 1 92 ? 11.315 -1.320 -4.618 1.00 58.97 92 THR A N 1
ATOM 738 C CA . THR A 1 92 ? 10.759 -2.277 -5.572 1.00 58.97 92 THR A CA 1
ATOM 739 C C . THR A 1 92 ? 11.401 -2.098 -6.953 1.00 58.97 92 THR A C 1
ATOM 741 O O . THR A 1 92 ? 11.863 -3.071 -7.558 1.00 58.97 92 THR A O 1
ATOM 744 N N . MET A 1 93 ? 11.498 -0.846 -7.430 1.00 58.16 93 MET A N 1
ATOM 745 C CA . MET A 1 93 ? 12.239 -0.440 -8.636 1.00 58.16 93 MET A CA 1
ATOM 746 C C . MET A 1 93 ? 12.407 1.090 -8.679 1.00 58.16 93 MET A C 1
ATOM 748 O O . MET A 1 93 ? 11.415 1.810 -8.693 1.00 58.16 93 MET A O 1
ATOM 752 N N . GLY A 1 94 ? 13.641 1.602 -8.755 1.00 70.19 94 GLY A N 1
ATOM 753 C CA . GLY A 1 94 ? 13.882 3.052 -8.805 1.00 70.19 94 GLY A CA 1
ATOM 754 C C . GLY A 1 94 ? 13.439 3.754 -7.517 1.00 70.19 94 GLY A C 1
ATOM 755 O O . GLY A 1 94 ? 14.000 3.487 -6.460 1.00 70.19 94 GLY A O 1
ATOM 756 N N . ASP A 1 95 ? 12.441 4.629 -7.625 1.00 71.56 95 ASP A N 1
ATOM 757 C CA . ASP A 1 95 ? 11.787 5.377 -6.544 1.00 71.56 95 ASP A CA 1
ATOM 758 C C . ASP A 1 95 ? 10.407 4.806 -6.152 1.00 71.56 95 ASP A C 1
ATOM 760 O O . ASP A 1 95 ? 9.666 5.446 -5.404 1.00 71.56 95 ASP A O 1
ATOM 764 N N . LEU A 1 96 ? 10.059 3.608 -6.638 1.00 76.38 96 LEU A N 1
ATOM 765 C CA . LEU A 1 96 ? 8.832 2.894 -6.279 1.00 76.38 96 LEU A CA 1
ATOM 766 C C . LEU A 1 96 ? 9.045 1.994 -5.061 1.00 76.38 96 LEU A C 1
ATOM 768 O O . LEU A 1 96 ? 9.995 1.205 -5.014 1.00 76.38 96 LEU A O 1
ATOM 772 N N . TYR A 1 97 ? 8.109 2.074 -4.122 1.00 80.81 97 TYR A N 1
ATOM 773 C CA . TYR A 1 97 ? 8.101 1.327 -2.870 1.00 80.81 97 TYR A CA 1
ATOM 774 C C . TYR A 1 97 ? 6.734 0.708 -2.617 1.00 80.81 97 TYR A C 1
ATOM 776 O O . TYR A 1 97 ? 5.708 1.254 -3.021 1.00 80.81 97 TYR A O 1
ATOM 784 N N . GLU A 1 98 ? 6.718 -0.396 -1.882 1.00 83.44 98 GLU A N 1
ATOM 785 C CA . GLU A 1 98 ? 5.493 -0.912 -1.281 1.00 83.44 98 GLU A CA 1
ATOM 786 C C . GLU A 1 98 ? 5.218 -0.201 0.045 1.00 83.44 98 GLU A C 1
ATOM 788 O O . GLU A 1 98 ? 6.101 -0.031 0.895 1.00 83.44 98 GLU A O 1
ATOM 793 N N . ALA A 1 99 ? 3.975 0.239 0.207 1.00 87.06 99 ALA A N 1
ATOM 794 C CA . ALA A 1 99 ? 3.476 0.868 1.412 1.00 87.06 99 ALA A CA 1
ATOM 795 C C . ALA A 1 99 ? 2.221 0.161 1.915 1.00 87.06 99 ALA A C 1
ATOM 797 O O . ALA A 1 99 ? 1.374 -0.258 1.126 1.00 87.06 99 ALA A O 1
ATOM 798 N N . PHE A 1 100 ? 2.095 0.075 3.234 1.00 89.25 100 PHE A N 1
ATOM 799 C CA . PHE A 1 100 ? 1.003 -0.609 3.913 1.00 89.25 100 PHE A CA 1
ATOM 800 C C . PHE A 1 100 ? 0.189 0.374 4.746 1.00 89.25 100 PHE A C 1
ATOM 802 O O . PHE A 1 100 ? 0.753 1.270 5.375 1.00 89.25 100 PHE A O 1
ATOM 809 N N . PHE A 1 101 ? -1.133 0.196 4.764 1.00 92.44 101 PHE A N 1
ATOM 810 C CA . PHE A 1 101 ? -2.077 1.117 5.398 1.00 92.44 101 PHE A CA 1
ATOM 811 C C . PHE A 1 101 ? -3.124 0.378 6.227 1.00 92.44 101 PHE A C 1
ATOM 813 O O . PHE A 1 101 ? -3.623 -0.661 5.801 1.00 92.44 101 PHE A O 1
ATOM 820 N N . GLU A 1 102 ? -3.506 0.962 7.359 1.00 94.38 102 GLU A N 1
ATOM 821 C CA . GLU A 1 102 ? -4.656 0.576 8.173 1.00 94.38 102 GLU A CA 1
ATOM 822 C C . GLU A 1 102 ? -5.719 1.684 8.098 1.00 94.38 102 GLU A C 1
ATOM 824 O O . GLU A 1 102 ? -5.511 2.808 8.560 1.00 94.38 102 GLU A O 1
ATOM 829 N N . ILE A 1 103 ? -6.873 1.379 7.497 1.00 92.56 103 ILE A N 1
ATOM 830 C CA . ILE A 1 103 ? -7.978 2.329 7.310 1.00 92.56 103 ILE A CA 1
ATOM 831 C C . ILE A 1 103 ? -9.267 1.661 7.783 1.00 92.56 103 ILE A C 1
ATOM 833 O O . ILE A 1 103 ? -9.689 0.647 7.228 1.00 92.56 103 ILE A O 1
ATOM 837 N N . ASP A 1 104 ? -9.887 2.230 8.819 1.00 90.88 104 ASP A N 1
ATOM 838 C CA . ASP A 1 104 ? -11.135 1.743 9.427 1.00 90.88 104 ASP A CA 1
ATOM 839 C C . ASP A 1 104 ? -11.086 0.245 9.821 1.00 90.88 104 ASP A C 1
ATOM 841 O O . ASP A 1 104 ? -12.064 -0.488 9.672 1.00 90.88 104 ASP A O 1
ATOM 845 N N . GLY A 1 105 ? -9.930 -0.222 10.315 1.00 87.94 105 GLY A N 1
ATOM 846 C CA . GLY A 1 105 ? -9.703 -1.615 10.728 1.00 87.94 105 GLY A CA 1
ATOM 847 C C . GLY A 1 105 ? -9.503 -2.606 9.573 1.00 87.94 105 GLY A C 1
ATOM 848 O O . GLY A 1 105 ? -9.631 -3.816 9.768 1.00 87.94 105 GLY A O 1
ATOM 849 N N . ARG A 1 106 ? -9.231 -2.114 8.357 1.00 91.94 106 ARG A N 1
ATOM 850 C CA . ARG A 1 106 ? -8.867 -2.916 7.177 1.00 91.94 106 ARG A CA 1
ATOM 851 C C . ARG A 1 106 ? -7.458 -2.566 6.715 1.00 91.94 106 ARG A C 1
ATOM 853 O O . ARG A 1 106 ? -7.026 -1.427 6.877 1.00 91.94 106 ARG A O 1
ATOM 860 N N . PHE A 1 107 ? -6.778 -3.538 6.112 1.00 92.06 107 PHE A N 1
ATOM 861 C CA . PHE A 1 107 ? -5.361 -3.448 5.769 1.00 92.06 107 PHE A CA 1
ATOM 862 C C . PHE A 1 107 ? -5.157 -3.467 4.255 1.00 92.06 107 PHE A C 1
ATOM 864 O O . PHE A 1 107 ? -5.757 -4.277 3.547 1.00 92.06 107 PHE A O 1
ATOM 871 N N . TYR A 1 108 ? -4.302 -2.580 3.759 1.00 91.50 108 TYR A N 1
ATOM 872 C CA . TYR A 1 108 ? -4.084 -2.364 2.330 1.00 91.50 108 TYR A CA 1
ATOM 873 C C . TYR A 1 108 ? -2.595 -2.296 2.016 1.00 91.50 108 TYR A C 1
ATOM 875 O O . TYR A 1 108 ? -1.814 -1.836 2.846 1.00 91.50 108 TYR A O 1
ATOM 883 N N . CYS A 1 109 ? -2.224 -2.707 0.806 1.00 89.69 109 CYS A N 1
ATOM 884 C CA . CYS A 1 109 ? -0.896 -2.504 0.236 1.00 89.69 109 CYS A CA 1
ATOM 885 C C . CYS A 1 109 ? -1.028 -1.678 -1.045 1.00 89.69 109 CYS A C 1
ATOM 887 O O . CYS A 1 109 ? -1.905 -1.959 -1.867 1.00 89.69 109 CYS A O 1
ATOM 889 N N . ALA A 1 110 ? -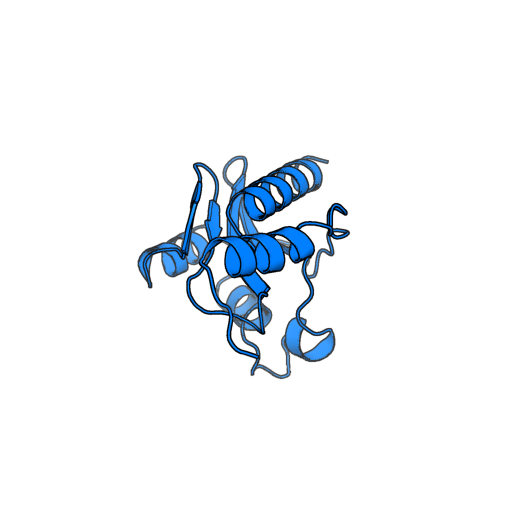0.161 -0.682 -1.226 1.00 88.19 110 ALA A N 1
ATOM 890 C CA . ALA A 1 110 ? -0.086 0.105 -2.449 1.00 88.19 110 ALA A CA 1
ATOM 891 C C . ALA A 1 110 ? 1.360 0.361 -2.878 1.00 88.19 110 ALA A C 1
ATOM 893 O O . ALA A 1 110 ? 2.252 0.532 -2.047 1.00 88.19 110 ALA A O 1
ATOM 894 N N . VAL A 1 111 ? 1.572 0.438 -4.190 1.00 87.00 111 VAL A N 1
ATOM 895 C CA . VAL A 1 111 ? 2.841 0.883 -4.771 1.00 87.00 111 VAL A CA 1
ATOM 896 C C . VAL A 1 111 ? 2.843 2.408 -4.819 1.00 87.00 111 VAL A C 1
ATOM 898 O O . VAL A 1 111 ? 1.999 3.022 -5.479 1.00 87.00 111 VAL A O 1
ATOM 901 N N . VAL A 1 112 ? 3.802 3.023 -4.132 1.00 84.50 112 VAL A N 1
ATOM 902 C CA . VAL A 1 112 ? 3.948 4.478 -4.024 1.00 84.50 112 VAL A CA 1
ATOM 903 C C . VAL A 1 112 ? 5.283 4.938 -4.591 1.00 84.50 112 VAL A C 1
ATOM 905 O O . VAL A 1 112 ? 6.311 4.287 -4.413 1.00 84.50 112 VAL A O 1
ATOM 9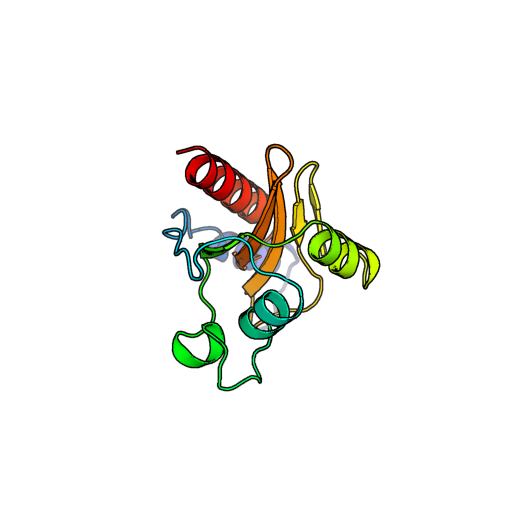08 N N . THR A 1 113 ? 5.276 6.099 -5.237 1.00 82.31 113 THR A N 1
ATOM 909 C CA . THR A 1 113 ? 6.505 6.822 -5.574 1.00 82.31 113 THR A CA 1
ATOM 910 C C . THR A 1 113 ? 6.971 7.599 -4.344 1.00 82.31 113 THR A C 1
ATOM 912 O O . THR A 1 113 ? 6.194 8.368 -3.763 1.00 82.31 113 THR A O 1
ATOM 915 N N . TRP A 1 114 ? 8.233 7.439 -3.943 1.00 71.19 114 TRP A N 1
ATOM 916 C CA . TRP A 1 114 ? 8.798 8.078 -2.751 1.00 71.19 114 TRP A CA 1
ATOM 917 C C . TRP A 1 114 ? 9.855 9.151 -3.087 1.00 71.19 114 TRP A C 1
ATOM 919 O O . TRP A 1 114 ? 11.055 8.883 -3.063 1.00 71.19 114 TRP A O 1
ATOM 929 N N . PRO A 1 115 ? 9.442 10.410 -3.323 1.00 70.94 115 PRO A N 1
ATOM 930 C CA . PRO A 1 115 ? 10.340 11.566 -3.301 1.00 70.94 115 PRO A CA 1
ATOM 931 C C . PRO A 1 115 ? 10.441 12.217 -1.903 1.00 70.94 115 PRO A C 1
ATOM 933 O O . PRO A 1 115 ? 11.224 13.146 -1.707 1.00 70.94 115 PRO A O 1
ATOM 936 N N . GLY A 1 116 ? 9.637 11.770 -0.926 1.00 74.81 116 GLY A N 1
ATOM 937 C CA . GLY A 1 116 ? 9.635 12.265 0.455 1.00 74.81 116 GLY A CA 1
ATOM 938 C C . GLY A 1 116 ? 8.245 12.296 1.117 1.00 74.81 116 GLY A C 1
ATOM 939 O O . GLY A 1 116 ? 7.246 11.962 0.474 1.00 74.81 116 GLY A O 1
ATOM 940 N N . PRO A 1 117 ? 8.153 12.745 2.387 1.00 77.75 117 PRO A N 1
ATOM 941 C CA . PRO A 1 117 ? 6.950 12.604 3.223 1.00 77.75 117 PRO A CA 1
ATOM 942 C C . PRO A 1 117 ? 5.663 13.207 2.640 1.00 77.75 117 PRO A C 1
ATOM 944 O O . PRO A 1 117 ? 4.612 12.578 2.696 1.00 77.75 117 PRO A O 1
ATOM 947 N N . ALA A 1 118 ? 5.736 14.381 2.004 1.00 79.06 118 ALA A N 1
ATOM 948 C CA . ALA A 1 118 ? 4.555 15.048 1.443 1.00 79.06 118 ALA A CA 1
ATOM 949 C C . ALA A 1 118 ? 3.874 14.239 0.316 1.00 79.06 118 ALA A C 1
ATOM 951 O O . ALA A 1 118 ? 2.651 14.248 0.192 1.00 79.06 118 ALA A O 1
ATOM 952 N N . SER A 1 119 ? 4.652 13.504 -0.490 1.00 78.94 119 SER A N 1
ATOM 953 C CA . SER A 1 119 ? 4.112 12.613 -1.534 1.00 78.94 119 SER A CA 1
ATOM 954 C C . SER A 1 119 ? 3.377 11.419 -0.929 1.00 78.94 119 SER A C 1
ATOM 956 O O . SER A 1 119 ? 2.342 10.967 -1.429 1.00 78.94 119 SER A O 1
ATOM 958 N N . PHE A 1 120 ? 3.892 10.921 0.193 1.00 82.94 120 PHE A N 1
ATOM 959 C CA . PHE A 1 120 ? 3.280 9.811 0.899 1.00 82.94 120 PHE A CA 1
ATOM 960 C C . PHE A 1 120 ? 1.971 10.207 1.580 1.00 82.94 120 PHE A C 1
ATOM 962 O O . PHE A 1 120 ? 0.992 9.468 1.489 1.00 82.94 120 PHE A O 1
ATOM 969 N N . GLU A 1 121 ? 1.903 11.399 2.175 1.00 84.19 121 GLU A N 1
ATOM 970 C CA . GLU A 1 121 ? 0.651 11.950 2.708 1.00 84.19 121 GLU A CA 1
ATOM 971 C C . GLU A 1 121 ? -0.425 12.081 1.618 1.00 84.19 121 GLU A C 1
ATOM 973 O O . GLU A 1 121 ? -1.575 11.697 1.836 1.00 84.19 121 GLU A O 1
ATOM 978 N N . ALA A 1 122 ? -0.052 12.539 0.417 1.00 84.00 122 ALA A N 1
ATOM 979 C CA . ALA A 1 122 ? -0.970 12.616 -0.720 1.00 84.00 122 ALA A CA 1
ATOM 980 C C . ALA A 1 122 ? -1.463 11.228 -1.174 1.00 84.00 122 ALA A C 1
ATOM 982 O O . ALA A 1 122 ? -2.661 11.046 -1.396 1.00 84.00 122 ALA A O 1
ATOM 983 N N . SER A 1 123 ? -0.563 10.240 -1.253 1.00 83.44 123 SER A N 1
ATOM 984 C CA . SER A 1 123 ? -0.907 8.845 -1.590 1.00 83.44 123 SER A CA 1
ATOM 985 C C . SER A 1 123 ? -1.851 8.229 -0.553 1.00 83.44 123 SER A C 1
ATOM 987 O O . SER A 1 123 ? -2.812 7.543 -0.897 1.00 83.44 123 SER A O 1
ATOM 989 N N . THR A 1 124 ? -1.622 8.547 0.721 1.00 86.38 124 THR A N 1
ATOM 990 C CA . THR A 1 124 ? -2.468 8.120 1.837 1.00 86.38 124 THR A CA 1
ATOM 991 C C . THR A 1 124 ? -3.873 8.714 1.724 1.00 86.38 124 THR A C 1
ATOM 993 O O . THR A 1 124 ? -4.862 7.990 1.815 1.00 86.38 124 THR A O 1
ATOM 996 N N . ALA A 1 125 ? -3.983 10.027 1.488 1.00 87.50 125 ALA A N 1
ATOM 997 C CA . ALA A 1 125 ? -5.272 10.705 1.352 1.00 87.50 125 ALA A CA 1
ATOM 998 C C . ALA A 1 125 ? -6.088 10.172 0.162 1.00 87.50 125 ALA A C 1
ATOM 1000 O O . ALA A 1 125 ? -7.297 9.971 0.292 1.00 87.50 125 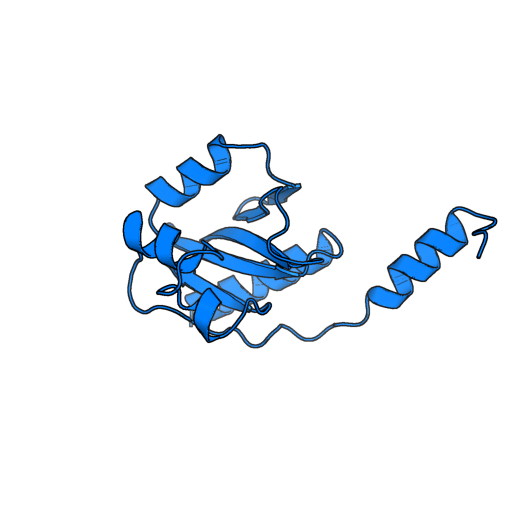ALA A O 1
ATOM 1001 N N . ALA A 1 126 ? -5.424 9.901 -0.967 1.00 87.94 126 ALA A N 1
ATOM 1002 C CA . ALA A 1 126 ? -6.056 9.309 -2.142 1.00 87.94 126 ALA A CA 1
ATOM 1003 C C . ALA A 1 126 ? -6.609 7.907 -1.843 1.00 87.94 126 ALA A C 1
ATOM 1005 O O . ALA A 1 126 ? -7.778 7.642 -2.122 1.00 87.94 126 ALA A O 1
ATOM 1006 N N . LEU A 1 127 ? -5.811 7.038 -1.208 1.00 90.06 127 LEU A N 1
ATOM 1007 C CA . LEU A 1 127 ? -6.250 5.685 -0.864 1.00 90.06 127 LEU A CA 1
ATOM 1008 C C . LEU A 1 127 ? -7.425 5.699 0.124 1.00 90.06 127 LEU A C 1
ATOM 1010 O O . LEU A 1 127 ? -8.382 4.953 -0.057 1.00 90.06 127 LEU A O 1
ATOM 1014 N N . VAL A 1 128 ? -7.401 6.582 1.130 1.00 91.44 128 VAL A N 1
ATOM 1015 C CA . VAL A 1 128 ? -8.512 6.748 2.086 1.00 91.44 128 VAL A CA 1
ATOM 1016 C C . VAL A 1 128 ? -9.813 7.141 1.388 1.00 91.44 128 VAL A C 1
ATOM 1018 O O . VAL A 1 128 ? -10.876 6.653 1.773 1.00 91.44 128 VAL A O 1
ATOM 1021 N N . GLN A 1 129 ? -9.755 8.030 0.395 1.00 90.81 129 GLN A N 1
ATOM 1022 C CA . GLN A 1 129 ? -10.941 8.442 -0.352 1.00 90.81 129 GLN A CA 1
ATOM 1023 C C . GLN A 1 129 ? -11.513 7.285 -1.180 1.00 90.81 129 GLN A C 1
ATOM 1025 O O . GLN A 1 129 ? -12.724 7.079 -1.166 1.00 90.81 129 GLN A O 1
ATOM 1030 N N . GLU A 1 130 ? -10.649 6.532 -1.858 1.00 91.12 130 GLU A N 1
ATOM 1031 C CA . GLU A 1 130 ? -11.031 5.409 -2.718 1.00 91.12 130 GLU A CA 1
ATOM 1032 C C . GLU A 1 130 ? -11.720 4.291 -1.931 1.00 91.12 130 GLU A C 1
ATOM 1034 O O . GLU A 1 130 ? -12.835 3.890 -2.255 1.00 91.12 130 GLU A O 1
ATOM 1039 N N . VAL A 1 131 ? -11.107 3.826 -0.838 1.00 90.62 131 VAL A N 1
ATOM 1040 C CA . VAL A 1 131 ? -11.615 2.659 -0.089 1.00 90.62 131 VAL A CA 1
ATOM 1041 C C . VAL A 1 131 ? -12.887 2.946 0.716 1.00 90.62 131 VAL A C 1
ATOM 1043 O O . VAL A 1 131 ? -13.510 2.018 1.237 1.00 90.62 131 VAL A O 1
ATOM 1046 N N . ARG A 1 132 ? -13.252 4.226 0.852 1.00 88.12 132 ARG A N 1
ATOM 1047 C CA . ARG A 1 132 ? -14.479 4.691 1.513 1.00 88.12 132 ARG A CA 1
ATOM 1048 C C . ARG A 1 132 ? -15.607 5.029 0.535 1.00 88.12 132 ARG A C 1
ATOM 1050 O O . ARG A 1 132 ? -16.708 5.324 1.006 1.00 88.12 132 ARG A O 1
ATOM 1057 N N . SER A 1 133 ? -15.329 5.052 -0.770 1.00 80.31 133 SER A N 1
ATOM 1058 C CA . SER A 1 133 ? -16.336 5.267 -1.818 1.00 80.31 133 SER A CA 1
ATOM 1059 C C . SER A 1 133 ? -17.163 4.010 -2.090 1.00 80.31 133 SER A C 1
ATOM 1061 O O . SER A 1 133 ? -18.360 4.187 -2.416 1.00 80.31 133 SER A O 1
#